Protein AF-A0A133VGQ3-F1 (afdb_monomer_lite)

Secondary structure (DSSP, 8-state):
-PPP-----------EEPTTSS-EE-PPPHHHHHHTT--TT-EEEEEEEEETTEEEEEEEEEE---

Organism: NCBI:txid1698279

pLDDT: mean 88.53, std 13.92, range [45.62, 97.88]

InterPro domains:
  IPR037914 SpoVT-AbrB domain superfamily [SSF89447] (17-61)

Radius of gyration: 14.33 Å; chains: 1; bounding box: 34×36×36 Å

Structure (mmCIF, N/CA/C/O backbone):
data_AF-A0A133VGQ3-F1
#
_entry.id   AF-A0A133VGQ3-F1
#
loop_
_atom_site.group_PDB
_atom_site.id
_atom_site.type_symbol
_atom_site.label_atom_id
_atom_site.label_alt_id
_atom_site.label_comp_id
_atom_site.label_asym_id
_atom_site.label_entity_id
_atom_site.label_seq_id
_atom_site.pdbx_PDB_ins_code
_atom_site.Cartn_x
_atom_site.Cartn_y
_atom_site.Cartn_z
_atom_site.occupancy
_atom_site.B_iso_or_equiv
_atom_site.auth_seq_id
_atom_site.auth_comp_id
_atom_site.auth_asym_id
_atom_site.auth_atom_id
_atom_site.pdbx_PDB_model_num
ATOM 1 N N . MET A 1 1 ? -18.483 23.310 0.537 1.00 45.62 1 MET A N 1
ATOM 2 C CA . MET A 1 1 ? -17.397 22.325 0.711 1.00 45.62 1 MET A CA 1
ATOM 3 C C . MET A 1 1 ? -18.039 20.951 0.592 1.00 45.62 1 MET A C 1
ATOM 5 O O . MET A 1 1 ? -18.845 20.640 1.462 1.00 45.62 1 MET A O 1
ATOM 9 N N . PRO A 1 2 ? -17.839 20.183 -0.490 1.00 52.31 2 PRO A N 1
ATOM 10 C CA . PRO A 1 2 ? -18.374 18.829 -0.537 1.00 52.31 2 PRO A CA 1
ATOM 11 C C . PRO A 1 2 ? -17.647 17.982 0.515 1.00 52.31 2 PRO A C 1
ATOM 13 O O . PRO A 1 2 ? -16.422 18.010 0.608 1.00 52.31 2 PRO A O 1
ATOM 16 N N . GLN A 1 3 ? -18.413 17.278 1.345 1.00 52.75 3 GLN A N 1
ATOM 17 C CA . GLN A 1 3 ? -17.892 16.297 2.291 1.00 52.75 3 GLN A CA 1
ATOM 18 C C . GLN A 1 3 ? -17.261 15.161 1.468 1.00 52.75 3 GLN A C 1
ATOM 20 O O . GLN A 1 3 ? -17.964 14.548 0.661 1.00 52.75 3 GLN A O 1
ATOM 25 N N . LEU A 1 4 ? -15.960 14.884 1.630 1.00 55.44 4 LEU A N 1
ATOM 26 C CA . LEU A 1 4 ? -15.376 13.661 1.071 1.00 55.44 4 LEU A CA 1
ATOM 27 C C . LEU A 1 4 ? -16.149 12.472 1.650 1.00 55.44 4 LEU A C 1
ATOM 29 O O . LEU A 1 4 ? -16.218 12.289 2.865 1.00 55.44 4 LEU A O 1
ATOM 33 N N . LYS A 1 5 ? -16.770 11.686 0.774 1.00 53.25 5 LYS A N 1
ATOM 34 C CA . LYS A 1 5 ? -17.488 10.479 1.162 1.00 53.25 5 LYS A CA 1
ATOM 35 C C . LYS A 1 5 ? -16.445 9.403 1.452 1.00 53.25 5 LYS A C 1
ATOM 37 O O . LYS A 1 5 ? -15.796 8.918 0.532 1.00 53.25 5 LYS A O 1
ATOM 42 N N . LEU A 1 6 ? -16.276 9.044 2.723 1.00 52.25 6 LEU A N 1
ATOM 43 C CA . LEU A 1 6 ? -15.459 7.900 3.112 1.00 52.25 6 LEU A CA 1
ATOM 44 C C . LEU A 1 6 ? -16.195 6.625 2.674 1.00 52.25 6 LEU A C 1
ATOM 46 O O . LEU A 1 6 ? -17.170 6.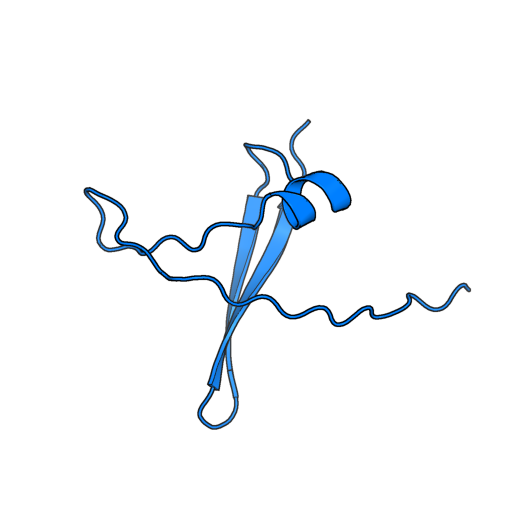213 3.301 1.00 52.25 6 LEU A O 1
ATOM 50 N N . ILE A 1 7 ? -15.785 6.037 1.552 1.00 56.66 7 ILE A N 1
ATOM 51 C CA . ILE A 1 7 ? -16.276 4.730 1.116 1.00 56.66 7 ILE A CA 1
ATOM 52 C C . ILE A 1 7 ? -15.315 3.692 1.695 1.00 56.66 7 ILE A C 1
ATOM 54 O O . ILE A 1 7 ? -14.211 3.511 1.196 1.00 56.66 7 ILE A O 1
ATOM 58 N N . ASN A 1 8 ? -15.721 3.031 2.778 1.00 57.84 8 ASN A N 1
ATOM 59 C CA . ASN A 1 8 ? -14.898 2.019 3.434 1.00 57.84 8 ASN A CA 1
ATOM 60 C C . ASN A 1 8 ? -15.137 0.651 2.773 1.00 57.84 8 ASN A C 1
ATOM 62 O O . ASN A 1 8 ? -15.943 -0.146 3.253 1.00 57.84 8 ASN A O 1
ATOM 66 N N . MET A 1 9 ? -14.480 0.393 1.639 1.00 70.62 9 MET A N 1
ATOM 67 C CA . MET A 1 9 ? -14.435 -0.947 1.042 1.00 70.62 9 MET A CA 1
ATOM 68 C C . MET A 1 9 ? -13.201 -1.692 1.549 1.00 70.62 9 MET A C 1
ATOM 70 O O . MET A 1 9 ? -12.075 -1.277 1.289 1.00 70.62 9 MET A O 1
ATOM 74 N N . SER A 1 10 ? -13.403 -2.803 2.259 1.00 80.88 10 SER A N 1
ATOM 75 C CA . SER A 1 10 ? -12.314 -3.688 2.673 1.00 80.88 10 SER A CA 1
ATOM 76 C C . SER A 1 10 ? -12.166 -4.850 1.693 1.00 80.88 10 SER A C 1
ATOM 78 O O . SER A 1 10 ? -13.140 -5.468 1.261 1.00 80.88 10 SER A O 1
ATOM 80 N N . LYS A 1 11 ? -10.920 -5.158 1.330 1.00 85.81 11 LYS A N 1
ATOM 81 C CA . LYS A 1 11 ? -10.564 -6.347 0.554 1.00 85.81 11 LYS A CA 1
ATOM 82 C C . LYS A 1 11 ? -9.474 -7.102 1.286 1.00 85.81 11 LYS A C 1
ATOM 84 O O . LYS A 1 11 ? -8.539 -6.502 1.807 1.00 85.81 11 LYS A O 1
ATOM 89 N N . THR A 1 12 ? -9.576 -8.424 1.291 1.00 93.06 12 THR A N 1
ATOM 90 C CA . THR A 1 12 ? -8.516 -9.278 1.822 1.00 93.06 12 THR A CA 1
ATOM 91 C C . THR A 1 12 ? -7.533 -9.608 0.709 1.00 93.06 12 THR A C 1
ATOM 93 O O . THR A 1 12 ? -7.913 -10.108 -0.350 1.00 93.06 12 THR A O 1
ATOM 96 N N . VAL A 1 13 ? -6.255 -9.355 0.964 1.00 94.69 13 VAL A N 1
ATOM 97 C CA . VAL A 1 13 ? -5.139 -9.740 0.099 1.00 94.69 13 VAL A CA 1
ATOM 98 C C . VAL A 1 13 ? -4.212 -10.677 0.864 1.00 94.69 13 VAL A C 1
ATOM 100 O O . VAL A 1 13 ? -4.220 -10.717 2.091 1.00 94.69 13 VAL A O 1
ATOM 103 N N . LYS A 1 14 ? -3.422 -11.468 0.138 1.00 95.31 14 LYS A N 1
ATOM 104 C CA . LYS A 1 14 ? -2.493 -12.434 0.731 1.00 95.31 14 LYS A CA 1
ATOM 105 C C . LYS A 1 14 ? -1.060 -11.956 0.538 1.00 95.31 14 LYS A C 1
ATOM 107 O O . LYS A 1 14 ? -0.674 -11.717 -0.605 1.00 95.31 14 LYS A O 1
ATOM 112 N N . ALA A 1 15 ? -0.285 -11.903 1.620 1.00 95.56 15 ALA A N 1
ATOM 113 C CA . ALA A 1 15 ? 1.157 -11.695 1.557 1.00 95.56 15 ALA A CA 1
ATOM 114 C C . ALA A 1 15 ? 1.834 -12.839 0.786 1.00 95.56 15 ALA A C 1
ATOM 116 O O . ALA A 1 15 ? 1.490 -14.013 0.958 1.00 95.56 15 ALA A O 1
ATOM 117 N N . ARG A 1 16 ? 2.776 -12.506 -0.096 1.00 95.25 16 ARG A N 1
ATOM 118 C CA . ARG A 1 16 ? 3.518 -13.480 -0.909 1.00 95.25 16 ARG A CA 1
ATOM 119 C C . ARG A 1 16 ? 5.008 -13.211 -0.801 1.00 95.25 16 ARG A C 1
ATOM 121 O O . ARG A 1 16 ? 5.406 -12.056 -0.813 1.00 95.25 16 ARG A O 1
ATOM 128 N N . VAL A 1 17 ? 5.813 -14.268 -0.740 1.00 93.75 17 VAL A N 1
ATOM 129 C CA . VAL A 1 17 ? 7.276 -14.149 -0.764 1.00 93.75 17 VAL A CA 1
ATOM 130 C C . VAL A 1 17 ? 7.707 -13.420 -2.031 1.00 93.75 17 VAL A C 1
ATOM 132 O O . VAL A 1 17 ? 7.270 -13.776 -3.130 1.00 93.75 17 VAL A O 1
ATOM 135 N N . HIS A 1 18 ? 8.557 -12.408 -1.879 1.00 89.75 18 HIS A N 1
ATOM 136 C CA . HIS A 1 18 ? 9.266 -11.825 -3.003 1.00 89.75 18 HIS A CA 1
ATOM 137 C C . HIS A 1 18 ? 10.516 -12.666 -3.284 1.00 89.75 18 HIS A C 1
ATOM 139 O O . HIS A 1 18 ? 11.387 -12.820 -2.433 1.00 89.75 18 HIS A O 1
ATOM 145 N N . HIS A 1 19 ? 10.585 -13.288 -4.462 1.00 84.38 19 HIS A N 1
ATOM 146 C CA . HIS A 1 19 ? 11.705 -14.166 -4.796 1.00 84.38 19 HIS A CA 1
ATOM 147 C C . HIS A 1 19 ? 13.030 -13.394 -4.779 1.00 84.38 19 HIS A C 1
ATOM 149 O O . HIS A 1 19 ? 13.202 -12.450 -5.543 1.00 84.38 19 HIS A O 1
ATOM 155 N N . GLY A 1 20 ? 13.970 -13.838 -3.940 1.00 85.56 20 GLY A N 1
ATOM 156 C CA . GLY A 1 20 ? 15.307 -13.248 -3.844 1.00 85.56 20 GLY A CA 1
ATOM 157 C C . GLY A 1 20 ? 15.434 -12.082 -2.861 1.00 85.56 20 GLY A C 1
ATOM 158 O O . GLY A 1 20 ? 16.490 -11.457 -2.834 1.00 85.56 20 GLY A O 1
ATOM 159 N N . ALA A 1 21 ? 14.408 -11.803 -2.052 1.00 85.50 21 ALA A N 1
ATOM 160 C CA . ALA A 1 21 ? 14.477 -10.812 -0.983 1.00 85.50 21 ALA A CA 1
ATOM 161 C C . ALA A 1 21 ? 13.778 -11.306 0.289 1.00 85.50 21 ALA A C 1
ATOM 163 O O . ALA A 1 21 ? 12.787 -12.034 0.223 1.00 85.50 21 ALA A O 1
ATOM 164 N N . ASP A 1 22 ? 14.238 -10.823 1.442 1.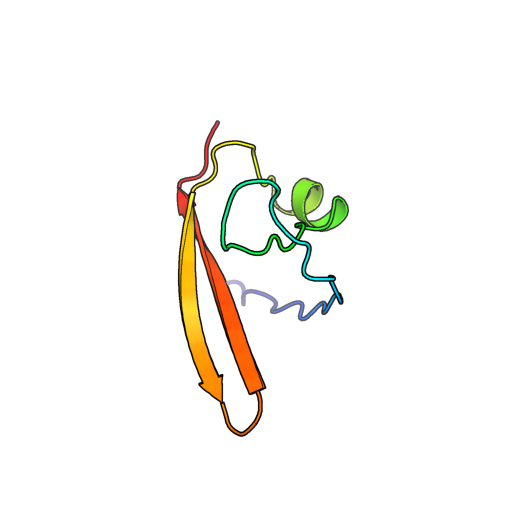00 91.88 22 ASP A N 1
ATOM 165 C CA . ASP A 1 22 ? 13.581 -11.024 2.741 1.00 91.88 22 ASP A CA 1
ATOM 166 C C . ASP A 1 22 ? 12.394 -10.056 2.911 1.00 91.88 22 ASP A C 1
ATOM 168 O O . ASP A 1 22 ? 12.238 -9.384 3.930 1.00 91.88 22 ASP A O 1
ATOM 172 N N . SER A 1 23 ? 11.562 -9.940 1.874 1.00 92.69 23 SER A N 1
ATOM 173 C CA . SER A 1 23 ? 10.384 -9.077 1.847 1.00 92.69 23 SER A CA 1
ATOM 174 C C . SER A 1 23 ? 9.155 -9.817 1.321 1.00 92.69 23 SER A C 1
ATOM 176 O O . SER A 1 23 ? 9.230 -10.839 0.629 1.00 92.69 23 SER A O 1
ATOM 178 N N . LEU A 1 24 ? 7.985 -9.301 1.696 1.00 94.62 24 LEU A N 1
ATOM 179 C CA . LEU A 1 24 ? 6.694 -9.822 1.275 1.00 94.62 24 LEU A CA 1
ATOM 180 C C . LEU A 1 24 ? 5.980 -8.795 0.403 1.00 94.62 24 LEU A C 1
ATOM 182 O O . LEU A 1 24 ? 5.996 -7.602 0.687 1.00 94.62 24 LEU A O 1
ATOM 186 N N . ASN A 1 25 ? 5.281 -9.290 -0.610 1.00 93.31 25 ASN A N 1
ATOM 187 C CA . ASN A 1 25 ? 4.441 -8.493 -1.485 1.00 93.31 25 ASN A CA 1
ATOM 188 C C . ASN A 1 25 ? 2.974 -8.610 -1.077 1.00 93.31 25 ASN A C 1
ATOM 190 O O . ASN A 1 25 ? 2.450 -9.716 -0.899 1.00 93.31 25 ASN A O 1
ATOM 194 N N . LEU A 1 26 ? 2.296 -7.466 -1.024 1.00 94.19 26 LEU A N 1
ATOM 195 C CA . LEU A 1 26 ? 0.842 -7.365 -1.070 1.00 94.19 26 LEU A CA 1
ATOM 196 C C . LEU A 1 26 ? 0.454 -6.825 -2.445 1.00 94.19 26 LEU A C 1
ATOM 198 O O . LEU A 1 26 ? 0.946 -5.791 -2.881 1.00 94.19 26 LEU A O 1
ATOM 202 N N . THR A 1 27 ? -0.404 -7.548 -3.158 1.00 94.12 27 THR A N 1
ATOM 203 C CA . THR A 1 27 ? -0.853 -7.134 -4.492 1.00 94.12 27 THR A CA 1
ATOM 204 C C . THR A 1 27 ? -1.997 -6.135 -4.369 1.00 94.12 27 THR A C 1
ATOM 206 O O . THR A 1 27 ? -3.016 -6.472 -3.766 1.00 94.12 27 THR A O 1
ATOM 209 N N . ILE A 1 28 ? -1.868 -4.956 -4.988 1.00 94.06 28 ILE A N 1
ATOM 210 C CA . ILE A 1 28 ? -2.983 -4.015 -5.152 1.00 94.06 28 ILE A CA 1
ATOM 211 C C . ILE A 1 28 ? -4.000 -4.645 -6.125 1.00 94.06 28 ILE A C 1
ATOM 213 O O . ILE A 1 28 ? -3.633 -4.983 -7.254 1.00 94.06 28 ILE A O 1
ATOM 217 N N . PRO A 1 29 ? -5.262 -4.867 -5.712 1.00 94.56 29 PRO A N 1
ATOM 218 C CA . PRO A 1 29 ? -6.294 -5.438 -6.574 1.00 94.56 29 PRO A CA 1
ATOM 219 C C . PRO A 1 29 ? -6.516 -4.639 -7.865 1.00 94.56 29 PRO A C 1
ATOM 221 O O . PRO A 1 29 ? -6.516 -3.412 -7.858 1.00 94.56 29 PRO A O 1
ATOM 224 N N . ALA A 1 30 ? -6.759 -5.342 -8.975 1.00 94.19 30 ALA A N 1
ATOM 225 C CA . ALA A 1 30 ? -6.861 -4.734 -10.305 1.00 94.19 30 ALA A CA 1
ATOM 226 C C . ALA A 1 30 ? -7.994 -3.703 -10.443 1.00 94.19 30 ALA A C 1
ATOM 228 O O . ALA A 1 30 ? -7.914 -2.819 -11.288 1.00 94.19 30 ALA A O 1
ATOM 229 N N . ASP A 1 31 ? -9.060 -3.818 -9.654 1.00 93.75 31 ASP A N 1
ATOM 230 C CA . ASP A 1 31 ? -10.136 -2.832 -9.640 1.00 93.75 31 ASP A CA 1
ATOM 231 C C . ASP A 1 31 ? -9.730 -1.542 -8.923 1.00 93.75 31 ASP A C 1
ATOM 233 O O . ASP A 1 31 ? -9.989 -0.475 -9.463 1.00 93.75 31 ASP A O 1
ATOM 237 N N . ILE A 1 32 ? -8.995 -1.630 -7.808 1.00 92.94 32 ILE A N 1
ATOM 238 C CA . ILE A 1 32 ? -8.402 -0.463 -7.128 1.00 92.94 32 ILE A CA 1
ATOM 239 C C . ILE A 1 32 ? -7.411 0.250 -8.054 1.00 92.94 32 ILE A C 1
ATOM 241 O O . ILE A 1 32 ? -7.442 1.473 -8.157 1.00 92.94 32 ILE A O 1
ATOM 245 N N . VAL A 1 33 ? -6.573 -0.507 -8.772 1.00 94.94 33 VAL A N 1
ATOM 246 C CA . VAL A 1 33 ? -5.630 0.051 -9.758 1.00 94.94 33 VAL A CA 1
ATOM 247 C C . VAL A 1 33 ? -6.360 0.878 -10.820 1.00 94.94 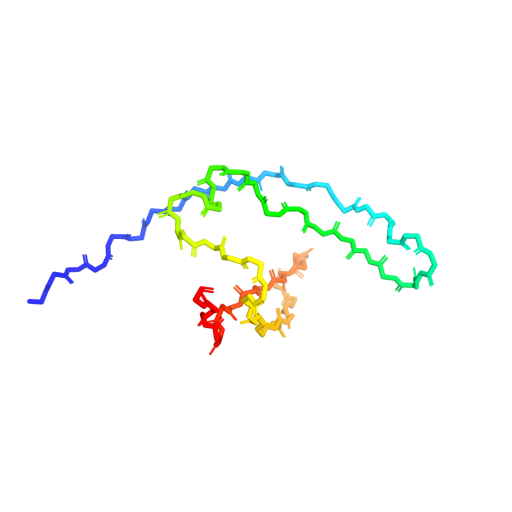33 VAL A C 1
ATOM 249 O O . VAL A 1 33 ? -5.945 1.991 -11.121 1.00 94.94 33 VAL A O 1
ATOM 252 N N . ARG A 1 34 ? -7.465 0.355 -11.365 1.00 94.62 34 ARG A N 1
ATOM 253 C CA . ARG A 1 34 ? -8.250 1.033 -12.410 1.00 94.62 34 ARG A CA 1
ATOM 254 C C . ARG A 1 34 ? -9.066 2.208 -11.877 1.00 94.62 34 ARG A C 1
ATOM 256 O O . ARG A 1 34 ? -9.152 3.220 -12.553 1.00 94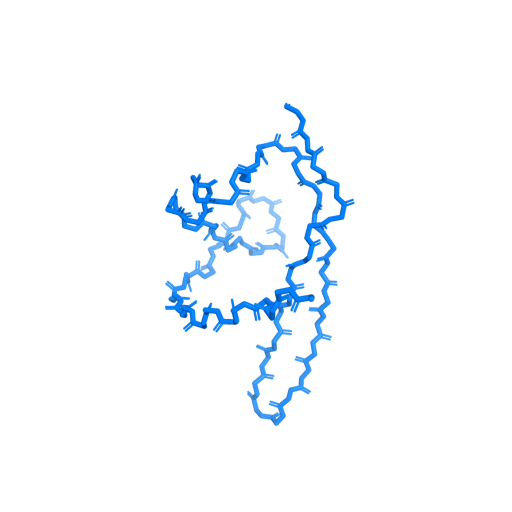.62 34 ARG A O 1
ATOM 263 N N . GLU A 1 35 ? -9.693 2.057 -10.712 1.00 94.00 35 GLU A N 1
ATOM 264 C CA . GLU A 1 35 ? -10.565 3.079 -10.113 1.00 94.00 35 GLU A CA 1
ATOM 265 C C . GLU A 1 35 ? -9.776 4.306 -9.649 1.00 94.00 35 GLU A C 1
ATOM 267 O O . GLU A 1 35 ? -10.270 5.428 -9.743 1.00 94.00 35 GLU A O 1
ATOM 272 N N . HIS A 1 36 ? -8.551 4.095 -9.165 1.00 91.69 36 HIS A N 1
ATOM 273 C CA . HIS A 1 36 ? -7.718 5.151 -8.591 1.00 91.69 36 HIS A CA 1
ATOM 274 C C . HIS A 1 36 ? -6.509 5.525 -9.448 1.00 91.69 36 HIS A C 1
ATOM 276 O O . HIS A 1 36 ? -5.656 6.274 -8.966 1.00 91.69 36 HIS A O 1
ATOM 282 N N . GLU A 1 37 ? -6.441 5.011 -10.681 1.00 94.88 37 GLU A N 1
ATOM 283 C CA . GLU A 1 37 ? -5.360 5.289 -11.636 1.00 94.88 37 GLU A CA 1
ATOM 284 C C . GLU A 1 37 ? -3.986 5.114 -10.967 1.00 94.88 37 GLU A C 1
ATOM 286 O O . GLU A 1 37 ? -3.170 6.033 -10.904 1.00 94.88 37 GLU A O 1
ATOM 291 N N . VAL A 1 38 ? -3.779 3.948 -10.344 1.00 96.06 38 VAL A N 1
ATOM 292 C CA . VAL A 1 38 ? -2.479 3.593 -9.760 1.00 96.06 38 VAL A CA 1
ATOM 293 C C . VAL A 1 38 ? -1.581 3.111 -10.887 1.00 96.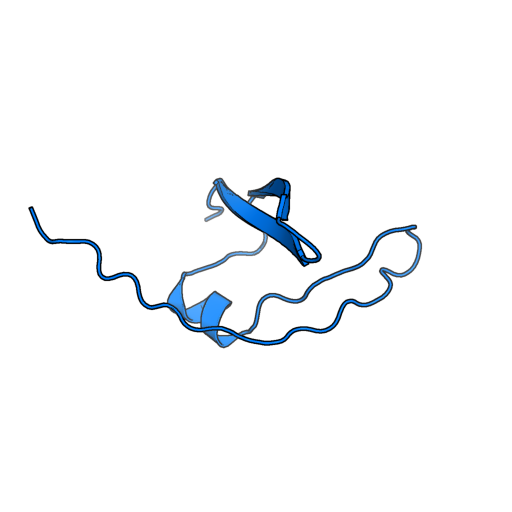06 38 VAL A C 1
ATOM 295 O O . VAL A 1 38 ? -1.904 2.126 -11.554 1.00 96.06 38 VAL A O 1
ATOM 298 N N . ASN A 1 39 ? -0.451 3.779 -11.069 1.00 96.50 39 ASN A N 1
ATOM 299 C CA . ASN A 1 39 ? 0.460 3.502 -12.171 1.00 96.50 39 ASN A CA 1
ATOM 300 C C . ASN A 1 39 ? 1.712 2.762 -11.698 1.00 96.50 39 ASN A C 1
ATOM 302 O O . ASN A 1 39 ? 2.095 2.807 -10.524 1.00 96.50 39 ASN A O 1
ATOM 306 N N . ASP A 1 40 ? 2.352 2.056 -12.630 1.00 95.19 40 ASP A N 1
ATOM 307 C CA . ASP A 1 40 ? 3.699 1.542 -12.403 1.00 95.19 40 ASP A CA 1
ATOM 308 C C . ASP A 1 40 ? 4.671 2.722 -12.304 1.00 95.19 40 ASP A C 1
ATOM 310 O O . ASP A 1 40 ? 4.732 3.551 -13.206 1.00 95.19 40 ASP A O 1
ATOM 314 N N . GLY A 1 41 ? 5.414 2.800 -11.200 1.00 95.31 41 GLY A N 1
ATOM 315 C CA . GLY A 1 41 ? 6.261 3.949 -10.870 1.00 95.31 41 GLY A CA 1
ATOM 316 C C . GLY A 1 41 ? 5.677 4.903 -9.823 1.00 95.31 41 GLY A C 1
ATOM 317 O O . GLY A 1 41 ? 6.410 5.766 -9.332 1.00 95.31 41 GLY A O 1
ATOM 318 N N . ASP A 1 42 ? 4.412 4.733 -9.416 1.00 97.75 42 ASP A N 1
ATOM 319 C CA . ASP A 1 42 ? 3.862 5.455 -8.265 1.00 97.75 42 ASP A CA 1
ATOM 320 C C . ASP A 1 42 ? 4.678 5.134 -7.006 1.00 97.75 42 ASP A C 1
ATOM 322 O O . ASP A 1 42 ? 5.003 3.977 -6.722 1.00 97.75 42 ASP A O 1
ATOM 326 N N . ILE A 1 43 ? 4.986 6.164 -6.214 1.00 97.56 43 ILE A N 1
ATOM 327 C CA . ILE A 1 43 ? 5.731 5.997 -4.962 1.00 97.56 43 ILE A CA 1
ATOM 328 C C . ILE A 1 43 ? 4.758 6.110 -3.802 1.00 97.56 43 ILE A C 1
ATOM 330 O O . ILE A 1 43 ? 4.026 7.097 -3.670 1.00 97.56 43 ILE A O 1
ATOM 334 N N . PHE A 1 44 ? 4.790 5.101 -2.938 1.00 97.06 44 PHE A N 1
ATOM 335 C CA . PHE A 1 44 ? 4.018 5.048 -1.710 1.00 97.06 44 PHE A CA 1
ATOM 336 C C . PHE A 1 44 ? 4.948 5.142 -0.503 1.00 97.06 44 PHE A C 1
ATOM 338 O O . PHE A 1 44 ? 5.953 4.439 -0.421 1.00 97.06 44 PHE A O 1
ATOM 345 N N . GLU A 1 45 ? 4.587 6.000 0.441 1.00 97.88 45 GLU A N 1
ATOM 346 C CA . GLU A 1 45 ? 5.110 5.972 1.802 1.00 97.88 45 GLU A CA 1
ATOM 347 C C . GLU A 1 45 ? 4.384 4.879 2.598 1.00 97.88 45 GLU A C 1
ATOM 349 O O . GLU A 1 45 ? 3.192 4.644 2.380 1.00 97.88 45 GLU A O 1
ATOM 354 N N . ILE A 1 46 ? 5.104 4.212 3.504 1.00 96.88 46 ILE A N 1
ATOM 355 C CA . ILE A 1 46 ? 4.560 3.176 4.385 1.00 96.88 46 ILE A CA 1
ATOM 356 C C . ILE A 1 46 ? 4.623 3.669 5.824 1.00 96.88 46 ILE A C 1
ATOM 358 O O . ILE A 1 46 ? 5.706 3.942 6.340 1.00 96.88 46 ILE A O 1
ATOM 362 N N . GLU A 1 47 ? 3.473 3.685 6.487 1.00 97.62 47 GLU A N 1
ATOM 363 C CA . GLU A 1 47 ? 3.374 3.868 7.931 1.00 97.62 47 GLU A CA 1
ATOM 364 C C . GLU A 1 47 ? 2.917 2.562 8.589 1.00 97.62 47 GLU A C 1
ATOM 366 O O . GLU A 1 47 ? 2.008 1.880 8.109 1.00 97.62 47 GLU A O 1
ATOM 371 N N . VAL A 1 48 ? 3.551 2.209 9.707 1.00 97.06 48 VAL A N 1
ATOM 372 C CA . VAL A 1 48 ? 3.214 1.015 10.490 1.00 97.06 48 VAL A CA 1
ATOM 373 C C . VAL A 1 48 ? 2.742 1.448 11.867 1.00 97.06 48 VAL A C 1
ATOM 375 O O . VAL A 1 48 ? 3.425 2.210 12.552 1.00 97.06 48 VAL A O 1
ATOM 378 N N . LYS A 1 49 ? 1.579 0.946 12.278 1.00 96.75 49 LYS A N 1
ATOM 379 C CA . LYS A 1 49 ? 1.008 1.195 13.603 1.00 96.75 49 LYS A CA 1
ATOM 380 C C . LYS A 1 49 ? 0.422 -0.087 14.182 1.00 96.75 49 LYS A C 1
ATOM 382 O O . LYS A 1 49 ? -0.234 -0.855 13.480 1.00 96.75 49 LYS A O 1
ATOM 387 N N . GLU A 1 50 ? 0.656 -0.298 15.470 1.00 96.25 50 GLU A N 1
ATOM 388 C CA . GLU A 1 50 ? 0.020 -1.360 16.248 1.00 96.25 50 GLU A CA 1
ATOM 389 C C . GLU A 1 50 ? -1.165 -0.757 17.001 1.00 96.25 50 GLU A C 1
ATOM 391 O O . GLU A 1 50 ? -1.013 0.209 17.753 1.00 96.25 50 GLU A O 1
ATOM 396 N N . VAL A 1 51 ? -2.361 -1.287 16.750 1.00 93.94 51 VAL A N 1
ATOM 397 C CA . VAL A 1 51 ? -3.602 -0.837 17.389 1.00 93.94 51 VAL A CA 1
ATOM 398 C C . VAL A 1 51 ? -4.269 -2.049 18.019 1.00 93.94 51 VAL A C 1
ATOM 400 O O . VAL A 1 51 ? -4.829 -2.893 17.318 1.00 93.94 51 VAL A O 1
ATOM 403 N N . GLU A 1 52 ? -4.199 -2.121 19.348 1.00 93.62 52 GLU A N 1
ATOM 404 C CA . GLU A 1 52 ? -4.605 -3.298 20.124 1.00 93.62 52 GLU A CA 1
ATOM 405 C C . GLU A 1 52 ? -3.826 -4.544 19.662 1.00 93.62 52 GLU A C 1
ATOM 407 O O . GLU A 1 52 ? -2.603 -4.569 19.761 1.00 93.62 52 GLU A O 1
ATOM 412 N N . GLU A 1 53 ? -4.511 -5.557 19.132 1.00 94.44 53 GLU A N 1
ATOM 413 C CA . GLU A 1 53 ? -3.914 -6.788 18.594 1.00 94.44 53 GLU A CA 1
ATOM 414 C C . GLU A 1 53 ? -3.754 -6.745 17.062 1.00 94.44 53 GLU A C 1
ATOM 416 O O . GLU A 1 53 ? -3.434 -7.752 16.427 1.00 94.44 53 GLU A O 1
ATOM 421 N N . ASN A 1 54 ? -3.993 -5.585 16.442 1.00 95.19 54 ASN A N 1
ATOM 422 C CA . ASN A 1 54 ? -3.957 -5.424 14.994 1.00 95.19 54 ASN A CA 1
ATOM 423 C C . ASN A 1 54 ? -2.660 -4.747 14.543 1.00 95.19 54 ASN A C 1
ATOM 425 O O . ASN A 1 54 ? -2.348 -3.627 14.953 1.00 95.19 54 ASN A O 1
ATOM 429 N N . LEU A 1 55 ? -1.963 -5.388 13.603 1.00 95.00 55 LEU A N 1
ATOM 430 C CA . LEU A 1 55 ? -0.936 -4.743 12.792 1.00 95.00 55 LEU A CA 1
ATOM 431 C C . LEU A 1 55 ? -1.611 -3.993 11.641 1.00 95.00 55 LEU A C 1
ATOM 433 O O . LEU A 1 55 ? -2.245 -4.610 10.781 1.00 95.00 55 LEU A O 1
ATOM 437 N N . VAL A 1 56 ? -1.444 -2.674 11.595 1.00 95.31 56 VAL A N 1
ATOM 438 C CA . VAL A 1 56 ? -1.933 -1.840 10.496 1.00 95.31 56 VAL A CA 1
ATOM 439 C C . VAL A 1 56 ? -0.744 -1.317 9.697 1.00 95.31 56 VAL A C 1
ATOM 441 O O . VAL A 1 56 ? 0.121 -0.625 10.231 1.00 95.31 56 VAL A O 1
ATOM 444 N N . ILE A 1 57 ? -0.726 -1.645 8.404 1.00 95.25 57 ILE A N 1
ATOM 445 C CA . ILE A 1 57 ? 0.250 -1.146 7.432 1.00 95.25 57 ILE A CA 1
ATOM 446 C C . ILE A 1 57 ? -0.505 -0.248 6.457 1.00 95.25 57 ILE A C 1
ATOM 448 O O . ILE A 1 57 ? -1.358 -0.721 5.702 1.00 95.25 57 ILE A O 1
ATOM 452 N N . GLU A 1 58 ? -0.216 1.045 6.499 1.00 94.81 58 GLU A N 1
ATOM 453 C CA . GLU A 1 58 ? -0.872 2.056 5.679 1.00 94.81 58 GLU A CA 1
ATOM 454 C C . GLU A 1 58 ? 0.072 2.505 4.566 1.00 94.81 58 GLU A 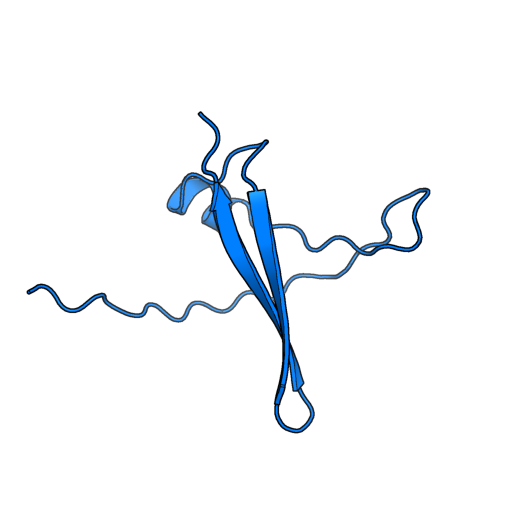C 1
ATOM 456 O O . GLU A 1 58 ? 1.200 2.912 4.826 1.00 94.81 58 GLU A O 1
ATOM 461 N N . TYR A 1 59 ? -0.396 2.408 3.322 1.00 94.81 59 TYR A N 1
ATOM 462 C CA . TYR A 1 59 ? 0.330 2.878 2.147 1.00 94.81 59 TYR A CA 1
ATOM 463 C C . TYR A 1 59 ? -0.308 4.174 1.670 1.00 94.81 59 TYR A C 1
ATOM 465 O O . TYR A 1 59 ? -1.493 4.196 1.325 1.00 94.81 59 TYR A O 1
ATOM 473 N N . LYS A 1 60 ? 0.480 5.243 1.599 1.00 95.62 60 LYS A N 1
ATOM 474 C CA . LYS A 1 60 ? 0.025 6.551 1.128 1.00 95.62 60 LYS A CA 1
ATOM 475 C C . LYS A 1 60 ? 0.794 6.936 -0.122 1.00 95.62 60 LYS A C 1
ATOM 477 O O . LYS A 1 60 ? 2.012 7.068 -0.079 1.00 95.62 60 LYS A O 1
ATOM 482 N N . ARG A 1 61 ? 0.095 7.140 -1.241 1.00 96.31 61 ARG A N 1
ATOM 483 C CA . ARG A 1 61 ? 0.737 7.622 -2.470 1.00 96.31 61 ARG A CA 1
ATOM 484 C C . ARG A 1 61 ? 1.296 9.025 -2.231 1.00 96.31 61 ARG A C 1
ATOM 486 O O . ARG A 1 61 ? 0.538 9.936 -1.897 1.00 96.31 61 ARG A O 1
ATOM 493 N N . VAL A 1 62 ? 2.601 9.190 -2.416 1.00 97.75 62 VAL A N 1
ATOM 494 C CA . VAL A 1 62 ? 3.323 10.468 -2.276 1.00 97.75 62 VAL A CA 1
ATOM 495 C C . VAL A 1 62 ? 3.844 10.997 -3.611 1.00 97.75 62 VAL A C 1
ATOM 497 O O . VAL A 1 62 ? 4.151 12.181 -3.718 1.00 97.75 62 VAL A O 1
ATOM 500 N N . TYR A 1 63 ? 3.886 10.151 -4.643 1.00 97.50 63 TYR A N 1
ATOM 501 C CA . TYR A 1 63 ? 4.173 10.549 -6.019 1.00 97.50 63 TYR A CA 1
ATOM 502 C C . TYR A 1 63 ? 3.296 9.758 -6.991 1.00 97.50 63 TYR A C 1
ATOM 504 O O . TYR A 1 63 ? 3.165 8.542 -6.851 1.00 97.50 63 TYR A O 1
ATOM 512 N N . CYS A 1 64 ? 2.701 10.466 -7.950 1.00 95.94 64 CYS A N 1
ATOM 513 C CA . CYS A 1 64 ? 1.951 9.888 -9.058 1.00 95.94 64 CYS A CA 1
ATOM 514 C C . CYS A 1 64 ? 2.837 9.952 -10.299 1.00 95.94 64 CYS A C 1
ATOM 516 O O . CYS A 1 64 ? 3.215 11.045 -10.725 1.00 95.94 64 CYS A O 1
ATOM 518 N N . SER A 1 65 ? 3.183 8.789 -10.829 1.00 91.75 65 SER A N 1
ATOM 519 C CA . SER A 1 65 ? 3.844 8.646 -12.121 1.00 91.75 65 SER A CA 1
ATOM 520 C C . SER A 1 65 ? 2.843 8.858 -13.260 1.00 91.75 65 SER A C 1
ATOM 522 O O . SER A 1 65 ? 1.648 8.581 -13.101 1.00 91.75 65 SER A O 1
ATOM 524 N N . GLU A 1 66 ? 3.337 9.414 -14.369 1.00 81.12 66 GLU A N 1
ATOM 525 C CA . GLU A 1 66 ? 2.577 9.640 -15.610 1.00 81.12 66 GLU A CA 1
ATOM 526 C C . GLU A 1 66 ? 2.519 8.388 -16.490 1.00 81.12 66 GLU A C 1
ATOM 528 O O . GLU A 1 66 ? 3.553 7.687 -16.595 1.00 81.12 66 GLU A O 1
#

Sequence (66 aa):
MPQLKLINMSKTVKARVHHGADSLNLTIPADIVREHEVNDGDIFEIEVKEVEENLVIEYKRVYCSE

Foldseek 3Di:
DDDPDPDDDDDDFDWDDDPPDPDTDTDDDPVNCVVVVQDDVFDWDWDWDDDPPDTDIDTHGPDGDD